Protein AF-A0A6H1ZSF0-F1 (afdb_monomer_lite)

Organism: NCBI:txid1070528

Foldseek 3Di:
DQDPVNLVVLVVVLVVLVVVLVVVPPPDDPVSVVVSVVVNVVSVVVVVVSVVVVVVVVVVVVVVVD

Structure (mmCIF, N/CA/C/O backbone):
data_AF-A0A6H1ZSF0-F1
#
_entry.id   AF-A0A6H1ZSF0-F1
#
loop_
_atom_site.group_PDB
_atom_site.id
_atom_site.type_symbol
_atom_site.label_atom_id
_atom_site.label_alt_id
_atom_site.label_comp_id
_atom_site.label_asym_id
_atom_site.label_entity_id
_atom_site.label_seq_id
_atom_site.pdbx_PDB_ins_code
_atom_site.Cartn_x
_atom_site.Cartn_y
_atom_site.Cartn_z
_atom_site.occupancy
_atom_site.B_iso_or_equiv
_atom_site.auth_seq_id
_atom_site.auth_comp_id
_atom_site.auth_asym_id
_atom_site.auth_atom_id
_atom_site.pdbx_PDB_model_num
ATOM 1 N N . MET A 1 1 ? 19.454 3.123 -8.330 1.00 73.88 1 MET A N 1
ATOM 2 C CA . MET A 1 1 ? 18.345 2.808 -9.252 1.00 73.88 1 MET A CA 1
ATOM 3 C C . MET A 1 1 ? 17.392 1.875 -8.526 1.00 73.88 1 MET A C 1
ATOM 5 O O . MET A 1 1 ? 17.879 0.925 -7.919 1.00 73.88 1 MET A O 1
ATOM 9 N N . ILE A 1 2 ? 16.093 2.178 -8.496 1.00 79.56 2 ILE A N 1
ATOM 10 C CA . ILE A 1 2 ? 15.081 1.272 -7.932 1.00 79.56 2 ILE A CA 1
ATOM 11 C C . ILE A 1 2 ? 14.643 0.340 -9.059 1.00 79.56 2 ILE A C 1
ATOM 13 O O . ILE A 1 2 ? 14.271 0.798 -10.129 1.00 79.56 2 ILE A O 1
ATOM 17 N N . THR A 1 3 ? 14.710 -0.967 -8.840 1.00 83.31 3 THR A N 1
ATOM 18 C CA . THR A 1 3 ? 14.353 -1.960 -9.863 1.00 83.31 3 THR A CA 1
ATOM 19 C C . THR A 1 3 ? 12.851 -2.253 -9.873 1.00 83.31 3 THR A C 1
ATOM 21 O O . THR A 1 3 ? 12.188 -2.183 -8.838 1.00 83.31 3 THR A O 1
ATOM 24 N N . ASN A 1 4 ? 12.321 -2.709 -11.014 1.00 80.50 4 ASN A N 1
ATOM 25 C CA . ASN A 1 4 ? 10.937 -3.199 -11.113 1.00 80.50 4 ASN A CA 1
ATOM 26 C C . ASN A 1 4 ? 10.618 -4.312 -10.099 1.00 80.50 4 ASN A C 1
ATOM 28 O O . ASN A 1 4 ? 9.509 -4.372 -9.574 1.00 80.50 4 ASN A O 1
ATOM 32 N N . LYS A 1 5 ? 11.601 -5.159 -9.760 1.00 87.44 5 LYS A N 1
ATOM 33 C CA . LYS A 1 5 ? 11.447 -6.182 -8.717 1.00 87.44 5 LYS A CA 1
ATOM 34 C C . LYS A 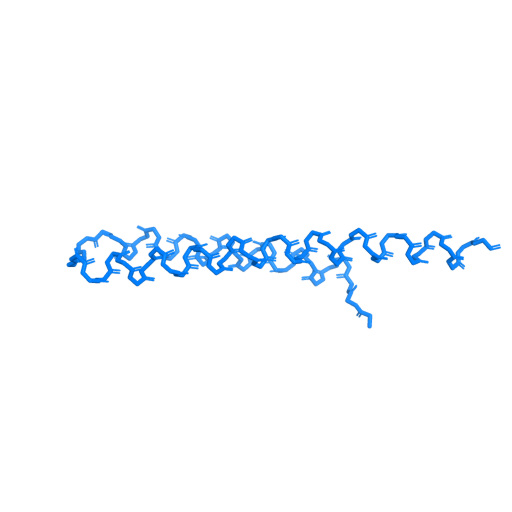1 5 ? 11.180 -5.557 -7.342 1.00 87.44 5 LYS A C 1
ATOM 36 O O . LYS A 1 5 ? 10.293 -6.015 -6.634 1.00 87.44 5 LYS A O 1
ATOM 41 N N . GLN A 1 6 ? 11.899 -4.491 -6.989 1.00 89.81 6 GLN A N 1
ATOM 42 C CA . GLN A 1 6 ? 11.679 -3.775 -5.728 1.00 89.81 6 GLN A CA 1
ATOM 43 C C . GLN A 1 6 ? 10.308 -3.083 -5.696 1.00 89.81 6 GLN A C 1
ATOM 45 O O . GLN A 1 6 ? 9.671 -3.064 -4.649 1.00 89.81 6 GLN A O 1
ATOM 50 N N . LEU A 1 7 ? 9.815 -2.570 -6.830 1.00 89.25 7 LEU A N 1
ATOM 51 C CA . LEU A 1 7 ? 8.465 -1.993 -6.915 1.00 89.25 7 LEU A CA 1
ATOM 52 C C . LEU A 1 7 ? 7.372 -3.059 -6.704 1.00 89.25 7 LEU A C 1
ATOM 54 O O . LEU A 1 7 ? 6.409 -2.805 -5.985 1.00 89.25 7 LEU A O 1
ATOM 58 N N . LEU A 1 8 ? 7.549 -4.268 -7.250 1.00 89.88 8 LEU A N 1
ATOM 59 C CA . LEU A 1 8 ? 6.642 -5.400 -7.006 1.00 89.88 8 LEU A CA 1
ATOM 60 C C . LEU A 1 8 ? 6.658 -5.858 -5.538 1.00 89.88 8 LEU A C 1
ATOM 62 O O . LEU A 1 8 ? 5.616 -6.183 -4.971 1.00 89.88 8 LEU A O 1
ATOM 66 N N . GLU A 1 9 ? 7.827 -5.858 -4.893 1.00 94.75 9 GLU A N 1
ATOM 67 C CA . GLU A 1 9 ? 7.937 -6.160 -3.460 1.00 94.75 9 GLU A CA 1
ATOM 68 C C . GLU A 1 9 ? 7.203 -5.123 -2.592 1.00 94.75 9 GLU A C 1
ATOM 70 O O . GLU A 1 9 ? 6.622 -5.483 -1.564 1.00 94.75 9 GLU A O 1
ATOM 75 N N . VAL A 1 10 ? 7.183 -3.850 -3.008 1.00 94.75 10 VAL A N 1
ATOM 76 C CA . VAL A 1 10 ? 6.400 -2.794 -2.344 1.00 94.75 10 VAL A CA 1
ATOM 77 C C . VAL A 1 10 ? 4.901 -3.086 -2.437 1.00 94.75 10 VAL A C 1
ATOM 79 O O . VAL A 1 10 ? 4.224 -3.010 -1.413 1.00 94.75 10 VAL A O 1
ATOM 82 N N . ASP A 1 11 ? 4.389 -3.503 -3.599 1.00 93.50 11 ASP A N 1
ATOM 83 C CA . ASP A 1 11 ? 2.972 -3.878 -3.750 1.00 93.50 11 ASP A CA 1
ATOM 84 C C . ASP A 1 11 ? 2.577 -5.028 -2.815 1.00 93.50 11 ASP A C 1
ATOM 86 O O . ASP A 1 11 ? 1.560 -4.955 -2.121 1.00 93.50 11 ASP A O 1
ATOM 90 N N . GLY A 1 12 ? 3.422 -6.062 -2.729 1.00 96.00 12 GLY A N 1
ATOM 91 C CA . GLY A 1 12 ? 3.206 -7.179 -1.808 1.00 96.00 12 GLY A CA 1
ATOM 92 C C . GLY A 1 12 ? 3.153 -6.732 -0.343 1.00 96.00 12 GLY A C 1
ATOM 93 O O . GLY A 1 12 ? 2.276 -7.158 0.409 1.00 96.00 12 GLY A O 1
ATOM 94 N 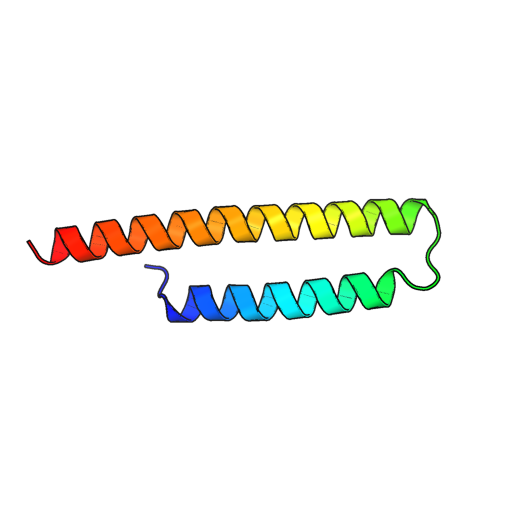N . ARG A 1 13 ? 4.046 -5.823 0.068 1.00 96.88 13 ARG A N 1
ATOM 95 C CA . ARG A 1 13 ? 4.062 -5.276 1.436 1.00 96.88 13 ARG A CA 1
ATOM 96 C C . ARG A 1 13 ? 2.841 -4.409 1.737 1.00 96.88 13 ARG A C 1
ATOM 98 O O . ARG A 1 13 ? 2.307 -4.508 2.840 1.00 96.88 13 ARG A O 1
ATOM 105 N N . ILE A 1 14 ? 2.381 -3.599 0.781 1.00 97.12 14 ILE A N 1
ATOM 106 C CA . ILE A 1 14 ? 1.164 -2.785 0.931 1.00 97.12 14 ILE A CA 1
ATOM 107 C C . ILE A 1 14 ? -0.058 -3.689 1.112 1.00 97.12 14 ILE A C 1
ATOM 109 O O . ILE A 1 14 ? -0.865 -3.442 2.007 1.00 97.12 14 ILE A O 1
ATOM 113 N N . ALA A 1 15 ? -0.174 -4.763 0.325 1.00 96.00 15 ALA A N 1
ATOM 114 C CA . ALA A 1 15 ? -1.273 -5.719 0.449 1.00 96.00 15 ALA A CA 1
ATOM 115 C C . ALA A 1 15 ? -1.317 -6.369 1.844 1.00 96.00 15 ALA A C 1
ATOM 117 O O . ALA A 1 15 ? -2.367 -6.375 2.489 1.00 96.00 15 ALA A O 1
ATOM 118 N N . VAL A 1 16 ? -0.167 -6.834 2.347 1.00 97.38 16 VAL A N 1
ATOM 119 C CA . VAL A 1 16 ? -0.055 -7.406 3.701 1.00 97.38 16 VAL A CA 1
ATOM 120 C C . VAL A 1 16 ? -0.397 -6.368 4.775 1.00 97.38 16 VAL A C 1
ATOM 122 O O . VAL A 1 16 ? -1.133 -6.671 5.713 1.00 97.38 16 VAL A O 1
ATOM 125 N N . ALA A 1 17 ? 0.090 -5.130 4.642 1.00 96.25 17 ALA A N 1
ATOM 126 C CA . ALA A 1 17 ? -0.206 -4.061 5.593 1.00 96.25 17 ALA A CA 1
ATOM 127 C C . ALA A 1 17 ? -1.709 -3.746 5.646 1.00 96.25 17 ALA A C 1
ATOM 129 O O . ALA A 1 17 ? -2.279 -3.684 6.735 1.00 96.25 17 ALA A O 1
ATOM 130 N N . ARG A 1 18 ? -2.374 -3.632 4.488 1.00 95.69 18 ARG A N 1
ATOM 131 C CA . ARG A 1 18 ? -3.831 -3.428 4.411 1.00 95.69 18 ARG A CA 1
ATOM 132 C C . ARG A 1 18 ? -4.607 -4.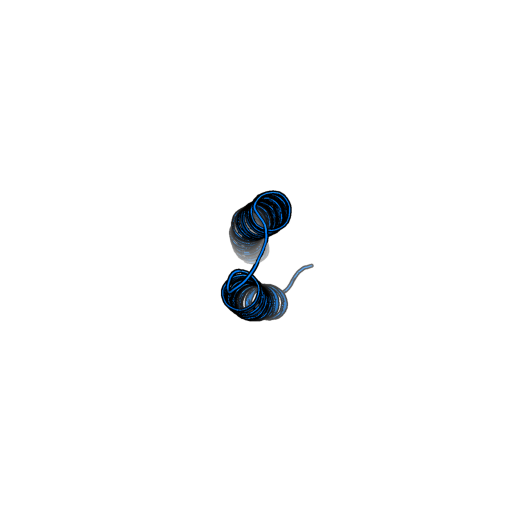572 5.056 1.00 95.69 18 ARG A C 1
ATOM 134 O O . ARG A 1 18 ? -5.561 -4.322 5.788 1.00 95.69 18 ARG A O 1
ATOM 141 N N . GLU A 1 19 ? -4.183 -5.817 4.845 1.00 95.12 19 GLU A N 1
ATOM 142 C CA . GLU A 1 19 ? -4.809 -6.977 5.487 1.00 95.12 19 GLU A CA 1
ATOM 143 C C . GLU A 1 19 ? -4.698 -6.910 7.021 1.00 95.12 19 GLU A C 1
ATOM 145 O O . GLU A 1 19 ? -5.678 -7.157 7.731 1.00 95.12 19 GLU A O 1
ATOM 150 N N . ILE A 1 20 ? -3.528 -6.533 7.547 1.00 92.94 20 ILE A N 1
ATOM 151 C CA . ILE A 1 20 ? -3.304 -6.362 8.990 1.00 92.94 20 ILE A CA 1
ATOM 152 C C . ILE A 1 20 ? -4.171 -5.229 9.551 1.00 92.94 20 ILE A C 1
ATOM 154 O O . ILE A 1 20 ? -4.814 -5.423 10.586 1.00 92.94 20 ILE A O 1
ATOM 158 N N . LEU A 1 21 ? -4.235 -4.075 8.879 1.00 92.25 21 LEU A N 1
ATOM 159 C CA . LEU A 1 21 ? -5.083 -2.953 9.299 1.00 92.25 21 LEU A CA 1
ATOM 160 C C . LEU A 1 21 ? -6.563 -3.361 9.330 1.00 92.25 21 LEU A C 1
ATOM 162 O O . LEU A 1 21 ? -7.248 -3.116 10.323 1.00 92.25 21 LEU A O 1
ATOM 166 N N . ALA A 1 22 ? -7.041 -4.069 8.301 1.00 90.00 22 ALA A N 1
ATOM 167 C CA . ALA A 1 22 ? -8.422 -4.547 8.223 1.00 90.00 22 ALA A CA 1
ATOM 168 C C . ALA A 1 22 ? -8.767 -5.556 9.332 1.00 90.00 22 ALA A C 1
ATOM 170 O O . ALA A 1 22 ? -9.864 -5.518 9.896 1.00 90.00 22 ALA A O 1
ATOM 171 N N . LYS A 1 23 ? -7.833 -6.453 9.680 1.00 90.19 23 LYS A N 1
ATOM 172 C CA . LYS A 1 23 ? -7.987 -7.364 10.827 1.00 90.19 23 LYS A CA 1
ATOM 173 C C . LYS A 1 23 ? -7.995 -6.604 12.151 1.00 90.19 23 LYS A C 1
ATOM 175 O O . LYS A 1 23 ? -8.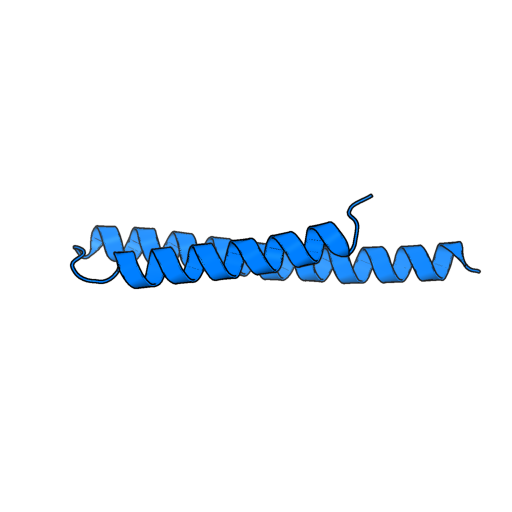810 -6.922 13.013 1.00 90.19 23 LYS A O 1
ATOM 180 N N . SER A 1 24 ? -7.136 -5.596 12.288 1.00 88.38 24 SER A N 1
ATOM 181 C CA . SER A 1 24 ? -6.990 -4.803 13.515 1.00 88.38 24 SER A CA 1
ATOM 182 C C . SER A 1 24 ? -8.194 -3.896 13.775 1.00 88.38 24 SER A C 1
ATOM 184 O O . SER A 1 24 ? -8.549 -3.671 14.924 1.00 88.38 24 SER A O 1
ATOM 186 N N . ALA A 1 25 ? -8.887 -3.443 12.726 1.00 85.56 25 ALA A N 1
ATOM 187 C CA . ALA A 1 25 ? -10.096 -2.627 12.849 1.00 85.56 25 ALA A CA 1
ATOM 188 C C . ALA A 1 25 ? -11.256 -3.341 13.571 1.00 85.56 25 ALA A C 1
ATOM 190 O O . ALA A 1 25 ? -12.162 -2.686 14.103 1.00 85.56 25 ALA A O 1
ATOM 191 N N . LYS A 1 26 ? -11.253 -4.680 13.604 1.00 79.81 26 LYS A N 1
ATOM 192 C CA . LYS A 1 26 ? -12.256 -5.467 14.325 1.00 79.81 26 LYS A CA 1
ATOM 193 C C . LYS A 1 26 ? -11.980 -5.347 15.829 1.00 79.81 26 LYS A C 1
ATOM 195 O O . LYS A 1 26 ? -10.993 -5.879 16.317 1.00 79.81 26 LYS A O 1
ATOM 200 N N . ASN A 1 27 ? -12.890 -4.687 16.550 1.00 73.00 27 ASN A N 1
ATOM 201 C CA . ASN A 1 27 ? -12.901 -4.488 18.015 1.00 73.00 27 ASN A CA 1
ATOM 202 C C . ASN A 1 27 ? -12.130 -3.267 18.564 1.00 73.00 27 ASN A C 1
ATOM 204 O O . ASN A 1 27 ? -11.774 -3.249 19.740 1.00 73.00 27 ASN A O 1
ATOM 208 N N . MET A 1 28 ? -11.907 -2.224 17.758 1.00 83.50 28 MET A N 1
ATOM 209 C CA . MET A 1 28 ? -11.206 -1.005 18.193 1.00 83.50 28 MET A CA 1
ATOM 210 C C . MET A 1 28 ? -12.127 0.154 18.625 1.00 83.50 28 MET A C 1
ATOM 212 O O . MET A 1 28 ? -13.230 0.325 18.098 1.00 83.50 28 MET A O 1
ATOM 216 N N . THR A 1 29 ? -11.629 0.975 19.562 1.00 83.88 29 THR A N 1
ATOM 217 C CA . THR A 1 29 ? -12.203 2.272 19.975 1.00 83.88 29 THR A CA 1
ATOM 218 C C . THR A 1 29 ? -12.150 3.300 18.835 1.00 83.88 29 THR A C 1
ATOM 220 O O . THR A 1 29 ? -11.469 3.091 17.832 1.00 83.88 29 THR A O 1
ATOM 223 N N . THR A 1 30 ? -12.867 4.420 18.968 1.00 81.12 30 THR A N 1
ATOM 224 C CA . THR A 1 30 ? -12.925 5.470 17.933 1.00 81.12 30 THR A CA 1
ATOM 225 C C . THR A 1 30 ? -11.551 6.074 17.613 1.00 81.12 30 THR A C 1
ATOM 227 O O . THR A 1 30 ? -11.191 6.099 16.442 1.00 81.12 30 THR A O 1
ATOM 230 N N . GLU A 1 31 ? -10.743 6.448 18.614 1.00 82.75 31 GLU A N 1
ATOM 231 C CA . GLU A 1 31 ? -9.365 6.946 18.396 1.00 82.75 31 GLU A CA 1
ATOM 232 C C . GLU A 1 31 ? -8.499 5.936 17.634 1.00 82.75 31 GLU A C 1
ATOM 234 O O . GLU A 1 31 ? -7.775 6.279 16.702 1.00 82.75 31 GLU A O 1
ATOM 239 N N . ASN A 1 32 ? -8.623 4.650 17.966 1.00 88.00 32 ASN A N 1
ATOM 240 C CA . ASN A 1 32 ? -7.882 3.605 17.273 1.00 88.00 32 ASN A CA 1
ATOM 241 C C . ASN A 1 32 ? -8.304 3.479 15.797 1.00 88.00 32 ASN A C 1
ATOM 243 O O . ASN A 1 32 ? -7.467 3.186 14.946 1.00 88.00 32 ASN A O 1
ATOM 247 N N . LYS A 1 33 ? -9.574 3.742 15.460 1.00 86.38 33 LYS A N 1
ATOM 248 C CA . LYS A 1 33 ? -10.035 3.783 14.060 1.00 86.38 33 LYS A CA 1
ATOM 249 C C . LYS A 1 33 ? -9.469 4.980 13.297 1.00 86.38 33 LYS A C 1
ATOM 251 O O . LYS A 1 33 ? -9.156 4.834 12.118 1.00 86.38 33 LYS A O 1
ATOM 256 N N . GLU A 1 34 ? -9.304 6.129 13.948 1.00 91.12 34 GLU A N 1
ATOM 257 C CA . GLU A 1 34 ? -8.663 7.305 13.343 1.00 91.12 34 GLU A CA 1
ATOM 258 C C . GLU A 1 34 ? -7.190 7.025 13.029 1.00 91.12 34 GLU A C 1
ATOM 260 O O . GLU A 1 34 ? -6.739 7.282 11.913 1.00 91.12 34 GLU A O 1
ATOM 265 N N . ILE A 1 35 ? -6.470 6.383 13.954 1.00 90.94 35 ILE A N 1
ATOM 266 C CA . ILE A 1 35 ? -5.087 5.939 13.736 1.00 90.94 35 ILE A CA 1
ATOM 267 C C . ILE A 1 35 ? -5.000 4.969 12.546 1.00 90.94 35 ILE A C 1
ATOM 269 O O . ILE A 1 35 ? -4.150 5.136 11.671 1.00 90.94 35 ILE A O 1
ATOM 273 N N . LEU A 1 36 ? -5.890 3.972 12.468 1.00 92.00 36 LEU A N 1
ATOM 274 C CA . LEU A 1 36 ? -5.922 3.043 11.330 1.00 92.00 36 LEU A CA 1
ATOM 275 C C . LEU A 1 36 ? -6.213 3.754 9.999 1.00 92.00 36 LEU A C 1
ATOM 277 O O . LEU A 1 36 ? -5.614 3.405 8.984 1.00 92.00 36 LEU A O 1
ATOM 281 N N . SER A 1 37 ? -7.085 4.764 10.007 1.00 92.25 37 SER A N 1
ATOM 282 C CA . SER A 1 37 ? -7.378 5.594 8.831 1.00 92.25 37 SER A CA 1
ATOM 283 C C . SER A 1 37 ? -6.153 6.394 8.368 1.00 92.25 37 SER A C 1
ATOM 285 O O . SER A 1 37 ? -5.866 6.476 7.170 1.00 92.25 37 SER A O 1
ATOM 287 N N . MET A 1 38 ? -5.367 6.931 9.3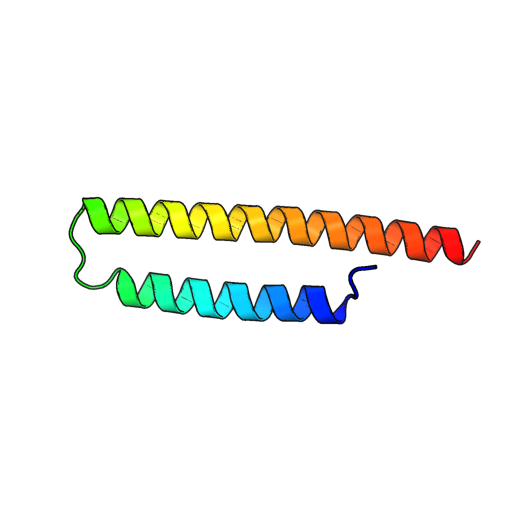09 1.00 96.00 38 MET A N 1
ATOM 288 C CA . MET A 1 38 ? -4.097 7.588 8.986 1.00 96.00 38 MET A CA 1
ATOM 289 C C . MET A 1 38 ? -3.104 6.614 8.346 1.00 96.00 38 MET A C 1
ATOM 291 O O . MET A 1 38 ? -2.454 6.965 7.362 1.00 96.00 38 MET A O 1
ATOM 295 N N . PHE A 1 39 ? -3.006 5.382 8.856 1.00 96.00 39 PHE A N 1
ATOM 296 C CA . PHE A 1 39 ? -2.156 4.360 8.245 1.00 96.00 39 PHE A CA 1
ATOM 297 C C . PHE A 1 39 ? -2.601 4.003 6.826 1.00 96.00 39 PHE A C 1
ATOM 299 O O . PHE A 1 39 ? -1.750 3.911 5.943 1.00 96.00 39 PHE A O 1
ATOM 306 N N . ASP A 1 40 ? -3.902 3.855 6.574 1.00 95.31 40 ASP A N 1
ATOM 307 C CA . ASP A 1 40 ? -4.396 3.569 5.221 1.00 95.31 40 ASP A CA 1
ATOM 308 C C . ASP A 1 40 ? -4.128 4.736 4.253 1.00 95.31 40 ASP A C 1
ATOM 310 O O . ASP A 1 40 ? -3.689 4.524 3.122 1.00 95.31 40 ASP A O 1
ATOM 314 N N . SER A 1 41 ? -4.254 5.978 4.734 1.00 97.31 41 SER A N 1
ATOM 315 C CA . SER A 1 41 ? -3.903 7.182 3.965 1.00 97.31 41 SER A CA 1
ATOM 316 C C . SER A 1 41 ? -2.412 7.226 3.599 1.00 97.31 41 SER A C 1
ATOM 318 O O . SER A 1 41 ? -2.049 7.596 2.482 1.00 97.31 41 SER A O 1
ATOM 320 N N . ILE A 1 42 ? -1.531 6.812 4.516 1.00 97.81 42 ILE A N 1
ATOM 321 C CA . ILE A 1 42 ? -0.090 6.688 4.248 1.00 97.81 42 ILE A CA 1
ATOM 322 C C . ILE A 1 42 ? 0.171 5.595 3.206 1.00 97.81 42 ILE A C 1
ATOM 324 O O . ILE A 1 42 ? 0.975 5.803 2.297 1.00 97.81 42 ILE A O 1
ATOM 328 N N . LEU A 1 43 ? -0.504 4.445 3.304 1.00 97.50 43 LEU A N 1
ATOM 329 C CA . LEU A 1 43 ? -0.372 3.372 2.314 1.00 97.50 43 LEU A CA 1
ATOM 330 C C . LEU A 1 43 ? -0.794 3.844 0.918 1.00 97.50 43 LEU A C 1
ATOM 332 O O . LEU A 1 43 ? -0.106 3.534 -0.052 1.00 97.50 43 LEU A O 1
ATOM 336 N N . GLU A 1 44 ? -1.858 4.642 0.815 1.00 96.50 44 GLU A N 1
ATOM 337 C CA . GLU A 1 44 ? -2.289 5.234 -0.454 1.00 96.50 44 GLU A CA 1
ATOM 338 C C . GLU A 1 44 ? -1.236 6.196 -1.028 1.00 96.50 44 GLU A C 1
ATOM 340 O O . GLU A 1 44 ? -0.895 6.120 -2.210 1.00 96.50 44 GLU A O 1
ATOM 345 N N . LEU A 1 45 ? -0.629 7.043 -0.189 1.00 97.88 45 LEU A N 1
ATOM 346 C CA . LEU A 1 45 ? 0.463 7.919 -0.622 1.00 97.88 45 LEU A CA 1
ATOM 347 C C . LEU A 1 45 ? 1.662 7.118 -1.158 1.00 97.88 45 LEU A C 1
ATOM 349 O O . LEU A 1 45 ? 2.258 7.495 -2.169 1.00 97.88 45 LEU A O 1
ATOM 353 N N . ILE A 1 46 ? 2.001 5.993 -0.520 1.00 96.44 46 ILE A N 1
ATOM 354 C CA . ILE A 1 46 ? 3.073 5.105 -0.990 1.00 96.44 46 ILE A CA 1
ATOM 355 C C . ILE A 1 46 ? 2.727 4.523 -2.367 1.00 96.44 46 ILE A C 1
ATOM 357 O O . ILE A 1 46 ? 3.608 4.482 -3.225 1.00 96.44 46 ILE A O 1
ATOM 361 N N . VAL A 1 47 ? 1.473 4.123 -2.619 1.00 96.06 47 VAL A N 1
ATOM 362 C CA . VAL A 1 47 ? 1.036 3.643 -3.946 1.00 96.06 47 VAL A CA 1
ATOM 363 C C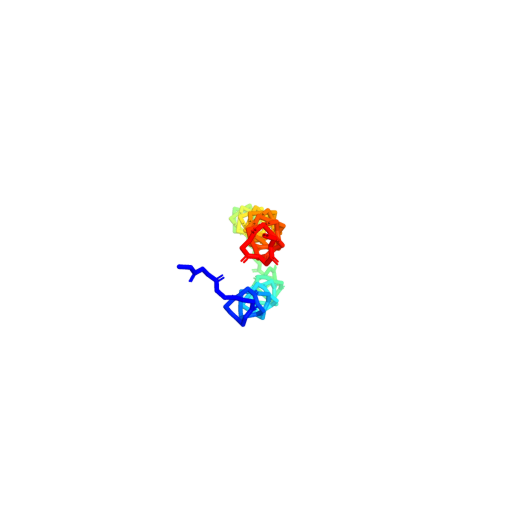 . VAL A 1 47 ? 1.260 4.715 -5.013 1.00 96.06 47 VAL A C 1
ATOM 365 O O . VAL A 1 47 ? 1.838 4.427 -6.065 1.00 96.06 47 VAL A O 1
ATOM 368 N N . VAL A 1 48 ? 0.856 5.958 -4.738 1.00 96.19 48 VAL A N 1
ATOM 369 C CA . VAL A 1 48 ? 1.034 7.083 -5.667 1.00 96.19 48 VAL A CA 1
ATOM 370 C C . VAL A 1 48 ? 2.515 7.312 -5.974 1.00 96.19 48 VAL A C 1
ATOM 372 O O . VAL A 1 48 ? 2.899 7.349 -7.145 1.00 96.19 48 VAL A O 1
ATOM 375 N N . LEU A 1 49 ? 3.359 7.406 -4.944 1.00 94.50 49 LEU A N 1
ATOM 376 C CA . LEU A 1 49 ? 4.801 7.618 -5.107 1.00 94.50 49 LEU A CA 1
ATOM 377 C C . LEU A 1 49 ? 5.467 6.457 -5.856 1.00 94.50 49 LEU A C 1
ATOM 379 O O . LEU A 1 49 ? 6.278 6.681 -6.753 1.00 94.50 49 LEU A O 1
ATOM 383 N N . LYS A 1 50 ? 5.090 5.213 -5.543 1.00 92.94 50 LYS A N 1
ATOM 384 C CA . LYS A 1 50 ? 5.582 4.017 -6.239 1.00 92.94 50 LYS A CA 1
ATOM 385 C C . LYS A 1 50 ? 5.257 4.077 -7.734 1.00 92.94 50 LYS A C 1
ATOM 387 O O . LYS A 1 50 ? 6.125 3.799 -8.559 1.00 92.94 50 LYS A O 1
ATOM 392 N N . ASN A 1 51 ? 4.032 4.461 -8.090 1.00 91.38 51 ASN A N 1
ATOM 393 C CA . ASN A 1 51 ? 3.614 4.589 -9.486 1.00 91.38 51 ASN A CA 1
ATOM 394 C C . ASN A 1 51 ? 4.365 5.717 -10.209 1.00 91.38 51 ASN A C 1
ATOM 396 O O . ASN A 1 51 ? 4.764 5.537 -11.357 1.00 91.38 51 ASN A O 1
ATOM 400 N N . GLN A 1 52 ? 4.617 6.848 -9.541 1.00 92.69 52 GLN A N 1
ATOM 401 C CA . GLN A 1 52 ? 5.443 7.923 -10.101 1.00 92.69 52 GLN A CA 1
ATOM 402 C C . GLN A 1 52 ? 6.873 7.444 -10.386 1.00 92.69 52 GLN A C 1
ATOM 404 O O . GLN A 1 52 ? 7.381 7.665 -11.482 1.00 92.69 52 GLN A O 1
ATOM 409 N N . ILE A 1 53 ? 7.493 6.721 -9.448 1.00 90.50 53 ILE A N 1
ATOM 410 C CA . ILE A 1 53 ? 8.831 6.142 -9.640 1.00 90.50 53 ILE A CA 1
ATOM 411 C C . ILE A 1 53 ? 8.837 5.161 -10.819 1.00 90.50 53 ILE A C 1
ATOM 413 O O . ILE A 1 53 ? 9.740 5.222 -11.648 1.00 90.50 53 ILE A O 1
ATOM 417 N N . ALA A 1 54 ? 7.827 4.292 -10.934 1.00 88.12 54 ALA A N 1
ATOM 418 C CA . ALA A 1 54 ? 7.723 3.333 -12.036 1.00 88.12 54 ALA A CA 1
ATOM 419 C C . ALA A 1 54 ? 7.683 4.023 -13.412 1.00 88.12 54 ALA A C 1
ATOM 421 O O . ALA A 1 54 ? 8.356 3.595 -14.350 1.00 88.12 54 ALA A O 1
ATOM 422 N N . VAL A 1 55 ? 6.920 5.115 -13.522 1.00 89.81 55 VAL A N 1
ATOM 423 C CA . VAL A 1 55 ? 6.832 5.920 -14.749 1.00 89.81 55 VAL A CA 1
ATOM 424 C C . VAL A 1 55 ? 8.174 6.577 -15.075 1.00 89.81 55 VAL A C 1
ATOM 426 O O . VAL A 1 55 ? 8.600 6.552 -16.230 1.00 89.81 55 VAL A O 1
ATOM 429 N N . GLU A 1 56 ? 8.853 7.149 -14.082 1.00 88.88 56 GLU A N 1
ATOM 430 C CA . GLU A 1 56 ? 10.152 7.797 -14.291 1.00 88.88 56 GLU A CA 1
ATOM 431 C C . GLU A 1 56 ? 11.259 6.796 -14.658 1.00 88.88 56 GLU A C 1
ATOM 433 O O . GLU A 1 56 ? 12.077 7.083 -15.533 1.00 88.88 56 GLU A O 1
ATOM 438 N N . GLU A 1 57 ? 11.263 5.595 -14.073 1.00 82.00 57 GLU A N 1
ATOM 439 C CA . GLU A 1 57 ? 12.202 4.531 -14.454 1.00 82.00 57 GLU A CA 1
ATOM 440 C C . GLU A 1 57 ? 11.954 4.040 -15.892 1.00 82.00 57 GLU A C 1
ATOM 442 O O . GLU A 1 57 ? 12.911 3.848 -16.641 1.00 82.00 57 GLU A O 1
ATOM 447 N N . TYR A 1 58 ? 10.694 3.915 -16.331 1.00 84.31 58 TYR A N 1
ATOM 448 C CA . TYR A 1 58 ? 10.375 3.584 -17.727 1.00 84.31 58 TYR A CA 1
ATOM 449 C C . TYR A 1 58 ? 10.877 4.656 -18.708 1.00 84.31 58 TYR A C 1
ATOM 451 O O . TYR A 1 58 ? 11.503 4.327 -19.717 1.00 84.31 58 TYR A O 1
ATOM 459 N N . LYS A 1 59 ? 10.650 5.943 -18.401 1.00 87.31 59 LYS A N 1
ATOM 460 C CA . LYS A 1 59 ? 11.154 7.059 -19.221 1.00 87.31 59 LYS A CA 1
ATOM 461 C C . LYS A 1 59 ? 12.678 7.055 -19.305 1.00 87.31 59 LYS A C 1
ATOM 463 O O . LYS A 1 59 ? 13.223 7.256 -20.387 1.00 87.31 59 LYS A O 1
ATOM 468 N N . ARG A 1 60 ? 13.362 6.817 -18.179 1.00 83.06 60 ARG A N 1
ATOM 469 C CA . ARG A 1 60 ? 14.826 6.729 -18.144 1.00 83.06 60 ARG A CA 1
ATOM 470 C C . ARG A 1 60 ? 15.328 5.573 -19.009 1.00 83.06 60 ARG A C 1
ATOM 472 O O . ARG A 1 60 ? 16.165 5.806 -19.866 1.00 83.06 60 ARG A O 1
ATOM 479 N N . GLY A 1 61 ? 14.755 4.377 -18.863 1.00 81.19 61 GLY A N 1
ATOM 480 C CA . GLY A 1 61 ? 15.145 3.213 -19.664 1.00 81.19 61 GLY A CA 1
ATOM 481 C C . GLY A 1 61 ? 14.936 3.403 -21.170 1.00 81.19 61 GLY A C 1
ATOM 482 O O . GLY A 1 61 ? 15.774 2.968 -21.951 1.00 81.19 61 GLY A O 1
ATOM 483 N N . TYR A 1 62 ? 13.863 4.084 -21.587 1.00 81.81 62 TYR A N 1
ATOM 484 C CA . TYR A 1 62 ? 13.657 4.449 -22.994 1.00 81.81 62 TYR A CA 1
ATOM 485 C C . TYR A 1 62 ? 14.739 5.410 -23.505 1.00 81.81 62 TYR A C 1
ATOM 487 O O . TYR A 1 62 ? 15.293 5.186 -24.576 1.00 81.81 62 TYR A O 1
ATOM 495 N N . ASN A 1 63 ? 15.063 6.449 -22.730 1.00 83.81 63 ASN A N 1
ATOM 496 C CA . ASN A 1 63 ? 16.094 7.419 -23.102 1.00 83.81 63 ASN A CA 1
ATOM 497 C C . ASN A 1 63 ? 17.498 6.804 -23.148 1.00 83.81 63 ASN A C 1
ATOM 499 O O . ASN A 1 63 ? 18.279 7.186 -24.006 1.00 83.81 63 ASN A O 1
ATOM 503 N N . ASP A 1 64 ? 17.809 5.853 -22.265 1.00 77.19 64 ASP A N 1
ATOM 504 C CA . ASP A 1 64 ? 19.101 5.153 -22.254 1.00 77.19 64 ASP A CA 1
ATOM 505 C C . ASP A 1 64 ? 19.265 4.189 -23.454 1.00 77.19 64 ASP A C 1
ATOM 507 O O . ASP A 1 64 ? 20.368 3.716 -23.725 1.00 77.19 64 ASP A O 1
ATOM 511 N N . CYS A 1 65 ? 18.172 3.869 -24.159 1.00 74.00 65 CYS A N 1
ATOM 512 C CA . CYS A 1 65 ? 18.151 2.992 -25.335 1.00 74.00 65 CYS A CA 1
ATOM 513 C C . CYS A 1 65 ? 18.203 3.749 -26.679 1.00 74.00 65 CYS A C 1
ATOM 515 O O . CYS A 1 65 ? 18.297 3.094 -27.721 1.00 74.00 65 CYS A O 1
ATOM 517 N N . LEU A 1 66 ? 18.100 5.085 -26.663 1.00 61.38 66 LEU A N 1
ATOM 518 C CA . LEU A 1 66 ? 18.209 5.977 -27.827 1.00 61.38 66 LEU A CA 1
ATOM 519 C C . LEU A 1 66 ? 19.618 6.570 -27.939 1.00 61.38 66 LEU A C 1
ATOM 521 O O . LEU A 1 66 ? 20.065 6.747 -29.095 1.00 61.38 66 LEU A O 1
#

Secondary structure (DSSP, 8-state):
---HHHHHHHHHHHHHHHHHHHHHTTT--HHHHHHHHHHHHHHHHHHHHHHHHHHHHHHHHHHHT-

Radius of gyration: 16.14 Å; chains: 1; bounding box: 32×15×48 Å

pLDDT: mean 89.08, std 7.4, range [61.38, 97.88]

Sequence (66 aa):
MITNKQLLEVDGRIAVAREILAKSAKNMTTENKEILSMFDSILELIVVLKNQIAVEEYKRGYNDCL